Protein AF-A0A0A2M307-F1 (afdb_monomer_lite)

Organism: NCBI:txid1121899

Secondary structure (DSSP, 8-state):
------------------------------TTEEEETTEEEE-------------HHHHHHHHHHHHHTTTPEEGGG--S-HHHHTTPEEEEEEEEEEEETTTTEEEEEEEEEETT---TT---EEEEEEEETTEEEEE-TTSS-TTEEEEEEETTEEEEEEEEGGGTEEEEEEEEEE-

Sequence (179 aa):
MKTILIIIASFLLFSCKKNEKIKVFDKTKIDNQILTDSVIIFSNIPTIKTQYDFSENEAKDCLYKHFKKKGIKQNSQIKGDLSETENELFIDYDTIYKINSEKSMAVITYWIAPAYSSGHCILPYRAIISKNQKGLRISNEEFIPQNFYIDSLINDKLYVSDVECANSITKRKYRITLK

Structure (mmCIF, N/CA/C/O backbone):
data_AF-A0A0A2M307-F1
#
_entry.id   AF-A0A0A2M307-F1
#
loop_
_atom_site.group_PDB
_atom_site.id
_atom_site.type_symbol
_atom_site.label_atom_id
_atom_site.label_alt_id
_atom_site.label_comp_id
_atom_site.label_asym_id
_atom_site.label_entity_id
_atom_site.label_seq_id
_atom_site.pdbx_PDB_ins_code
_atom_site.Cartn_x
_atom_site.Cartn_y
_atom_site.Cartn_z
_atom_site.occupancy
_atom_site.B_iso_or_equiv
_atom_site.auth_seq_id
_atom_site.auth_comp_id
_atom_site.auth_asym_id
_atom_site.auth_atom_id
_atom_site.pdbx_PDB_model_num
ATOM 1 N N . MET A 1 1 ? 32.014 -67.222 -22.264 1.00 36.00 1 MET A N 1
ATOM 2 C CA . MET A 1 1 ? 31.874 -67.052 -23.728 1.00 36.00 1 MET A CA 1
ATOM 3 C C . MET A 1 1 ? 30.529 -66.404 -24.018 1.00 36.00 1 MET A C 1
ATOM 5 O O . MET A 1 1 ? 29.548 -67.022 -23.639 1.00 36.00 1 MET A O 1
ATOM 9 N N . LYS A 1 2 ? 30.529 -65.256 -24.728 1.00 36.22 2 LYS A N 1
ATOM 10 C CA . LYS A 1 2 ? 29.404 -64.658 -25.499 1.00 36.22 2 LYS A CA 1
ATOM 11 C C . LYS A 1 2 ? 28.218 -64.126 -24.643 1.00 36.22 2 LYS A C 1
ATOM 13 O O . LYS A 1 2 ? 27.737 -64.844 -23.788 1.00 36.22 2 LYS A O 1
ATOM 18 N N . THR A 1 3 ? 27.692 -62.900 -24.754 1.00 40.44 3 THR A N 1
ATOM 19 C CA . THR A 1 3 ? 27.787 -61.824 -25.760 1.00 40.44 3 THR A CA 1
ATOM 20 C C . THR A 1 3 ? 27.272 -60.513 -25.129 1.00 40.44 3 THR A C 1
ATOM 22 O O . THR A 1 3 ? 26.307 -60.537 -24.372 1.00 40.44 3 THR A O 1
ATOM 25 N N . ILE A 1 4 ? 27.887 -59.381 -25.477 1.00 49.38 4 ILE A N 1
ATOM 26 C CA . ILE A 1 4 ? 27.354 -58.011 -25.339 1.00 49.38 4 ILE A CA 1
ATOM 27 C C . ILE A 1 4 ? 26.529 -57.697 -26.599 1.00 49.38 4 ILE A C 1
ATOM 29 O O . ILE A 1 4 ? 26.998 -58.058 -27.671 1.00 49.38 4 ILE A O 1
ATOM 33 N N . LEU A 1 5 ? 25.378 -57.014 -26.494 1.00 42.56 5 LEU A N 1
ATOM 34 C CA . LEU A 1 5 ? 24.819 -56.023 -27.454 1.00 42.56 5 LEU A CA 1
ATOM 35 C C . LEU A 1 5 ? 23.418 -55.580 -26.925 1.00 42.56 5 LEU A C 1
ATOM 37 O O . LEU A 1 5 ? 22.625 -56.459 -26.618 1.00 42.56 5 LEU A O 1
ATOM 41 N N . ILE A 1 6 ? 23.054 -54.321 -26.609 1.00 49.94 6 ILE A N 1
ATOM 42 C CA . ILE A 1 6 ? 23.086 -53.003 -27.299 1.00 49.94 6 ILE A CA 1
ATOM 43 C C . ILE A 1 6 ? 21.677 -52.593 -27.815 1.00 49.94 6 ILE A C 1
ATOM 45 O O . ILE A 1 6 ? 21.068 -53.339 -28.569 1.00 49.94 6 ILE A O 1
ATOM 49 N N . ILE A 1 7 ? 21.264 -51.357 -27.454 1.00 43.16 7 ILE A N 1
ATOM 50 C CA . ILE A 1 7 ? 20.348 -50.405 -28.156 1.00 43.16 7 ILE A CA 1
ATOM 51 C C . ILE A 1 7 ? 18.830 -50.688 -28.068 1.00 43.16 7 ILE A C 1
ATOM 53 O O . ILE A 1 7 ? 18.354 -51.728 -28.492 1.00 43.16 7 ILE A O 1
ATOM 57 N N . ILE A 1 8 ? 18.056 -49.875 -27.325 1.00 45.19 8 ILE A N 1
ATOM 58 C CA . ILE A 1 8 ? 17.437 -48.558 -27.659 1.00 45.19 8 ILE A CA 1
ATOM 59 C C . ILE A 1 8 ? 16.207 -48.684 -28.581 1.00 45.19 8 ILE A C 1
ATOM 61 O O . ILE A 1 8 ? 16.231 -49.389 -29.579 1.00 45.19 8 ILE A O 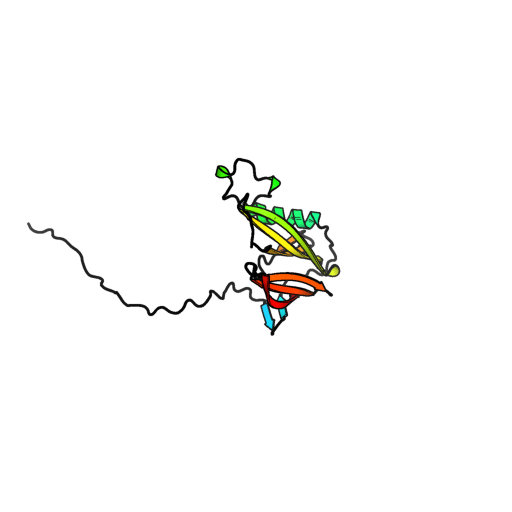1
ATOM 65 N N . ALA A 1 9 ? 15.197 -47.864 -28.252 1.00 39.41 9 ALA A N 1
ATOM 66 C CA . ALA A 1 9 ? 13.951 -47.558 -28.964 1.00 39.41 9 ALA A CA 1
ATOM 67 C C . ALA A 1 9 ? 12.838 -48.600 -28.757 1.00 39.41 9 ALA A C 1
ATOM 69 O O . ALA A 1 9 ? 12.912 -49.727 -29.212 1.00 39.41 9 ALA A O 1
ATOM 70 N N . SER A 1 10 ? 11.703 -48.277 -28.142 1.00 43.50 10 SER A N 1
ATOM 71 C CA . SER A 1 10 ? 10.833 -47.190 -28.589 1.00 43.50 10 SER A CA 1
ATOM 72 C C . SER A 1 10 ? 9.666 -47.020 -27.603 1.00 43.50 10 SER A C 1
ATOM 74 O O . SER A 1 10 ? 8.648 -47.696 -27.698 1.00 43.50 10 SER A O 1
ATOM 76 N N . PHE A 1 11 ? 9.781 -46.082 -26.659 1.00 41.53 11 PHE A N 1
ATOM 77 C CA . PHE A 1 11 ? 8.613 -45.558 -25.939 1.00 41.53 11 PHE A CA 1
ATOM 78 C C . PHE A 1 11 ? 8.021 -44.402 -26.754 1.00 41.53 11 PHE A C 1
ATOM 80 O O . PHE A 1 11 ? 8.153 -43.228 -26.418 1.00 41.53 11 PHE A O 1
ATOM 87 N N . LEU A 1 12 ? 7.373 -44.748 -27.869 1.00 41.91 12 LEU A N 1
ATOM 88 C CA . LEU A 1 12 ? 6.414 -43.867 -28.530 1.00 41.91 12 LEU A CA 1
ATOM 89 C C . LEU A 1 12 ? 5.118 -43.880 -27.712 1.00 41.91 12 LEU A C 1
ATOM 91 O O . LEU A 1 12 ? 4.139 -44.523 -28.070 1.00 41.91 12 LEU A O 1
ATOM 95 N N . LEU A 1 13 ? 5.113 -43.146 -26.600 1.00 39.03 13 LEU A N 1
ATOM 96 C CA . LEU A 1 13 ? 3.879 -42.662 -25.984 1.00 39.03 13 LEU A CA 1
ATOM 97 C C . LEU A 1 13 ? 3.686 -41.192 -26.364 1.00 39.03 13 LEU A C 1
ATOM 99 O O . LEU A 1 13 ? 3.611 -40.312 -25.513 1.00 39.03 13 LEU A O 1
ATOM 103 N N . PHE A 1 14 ? 3.546 -40.932 -27.667 1.00 40.84 14 PHE A N 1
ATOM 104 C CA . PHE A 1 14 ? 2.785 -39.773 -28.133 1.00 40.84 14 PHE A CA 1
ATOM 105 C C . PHE A 1 14 ? 1.296 -40.072 -27.933 1.00 40.84 14 PHE A C 1
ATOM 107 O O . PHE A 1 14 ? 0.541 -40.300 -28.873 1.00 40.84 14 PHE A O 1
ATOM 114 N N . SER A 1 15 ? 0.866 -40.083 -26.672 1.00 37.56 15 SER A N 1
ATOM 115 C CA . SER A 1 15 ? -0.531 -39.813 -26.361 1.00 37.56 15 SER A CA 1
ATOM 116 C C . SER A 1 15 ? -0.673 -38.299 -26.346 1.00 37.56 15 SER A C 1
ATOM 118 O O . SER A 1 15 ? -0.322 -37.632 -25.371 1.00 37.56 15 SER A O 1
ATOM 120 N N . CYS A 1 16 ? -1.115 -37.754 -27.482 1.00 37.66 16 CYS A N 1
ATOM 121 C CA . CYS A 1 16 ? -1.600 -36.387 -27.597 1.00 37.66 16 CYS A CA 1
ATOM 122 C C . CYS A 1 16 ? -2.660 -36.145 -26.517 1.00 37.66 16 CYS A C 1
ATOM 124 O O . CYS A 1 16 ? -3.847 -36.410 -26.713 1.00 37.66 16 CYS A O 1
ATOM 126 N N . LYS A 1 17 ? -2.247 -35.591 -25.374 1.00 38.41 17 LYS A N 1
ATOM 127 C CA . LYS A 1 17 ? -3.179 -34.900 -24.496 1.00 38.41 17 LYS A CA 1
ATOM 128 C C . LYS A 1 17 ? -3.656 -33.670 -25.250 1.00 38.41 17 LYS A C 1
ATOM 130 O O . LYS A 1 17 ? -2.911 -32.723 -25.477 1.00 38.41 17 LYS A O 1
ATOM 135 N N . LYS A 1 18 ? -4.913 -33.753 -25.677 1.00 36.97 18 LYS A N 1
ATOM 136 C CA . LYS A 1 18 ? -5.762 -32.644 -26.097 1.00 36.97 18 LYS A CA 1
ATOM 137 C C . LYS A 1 18 ? -5.427 -31.416 -25.248 1.00 36.97 18 LYS A C 1
ATOM 139 O O . LYS A 1 18 ? -5.567 -31.474 -24.029 1.00 36.97 18 LYS A O 1
ATOM 144 N N . ASN A 1 19 ? -4.976 -30.347 -25.904 1.00 37.69 19 ASN A N 1
ATOM 145 C CA . ASN A 1 19 ? -4.794 -29.032 -25.304 1.00 37.69 19 ASN A CA 1
ATOM 146 C C . ASN A 1 19 ? -6.119 -28.607 -24.660 1.00 37.69 19 ASN A C 1
ATOM 148 O O . ASN A 1 19 ? -7.028 -28.114 -25.334 1.00 37.69 19 ASN A O 1
ATOM 152 N N . GLU A 1 20 ? -6.242 -28.825 -23.352 1.00 35.44 20 GLU A N 1
ATOM 153 C CA . GLU A 1 20 ? -7.165 -28.054 -22.544 1.00 35.44 20 GLU A CA 1
ATOM 154 C C . GLU A 1 20 ? -6.709 -26.607 -22.654 1.00 35.44 20 GLU A C 1
ATOM 156 O O . GLU A 1 20 ? -5.570 -26.262 -22.335 1.00 35.44 20 GLU A O 1
ATOM 161 N N . LYS A 1 21 ? -7.609 -25.767 -23.169 1.00 29.06 21 LYS A N 1
ATOM 162 C CA . LYS A 1 21 ? -7.485 -24.319 -23.075 1.00 29.06 21 LYS A CA 1
ATOM 163 C C . LYS A 1 21 ? -7.072 -24.004 -21.646 1.00 29.06 21 LYS A C 1
ATOM 165 O O . LYS A 1 21 ? -7.770 -24.411 -20.717 1.00 29.06 21 LYS A O 1
ATOM 170 N N . ILE A 1 22 ? -5.944 -23.314 -21.510 1.00 28.12 22 ILE A N 1
ATOM 171 C CA . ILE A 1 22 ? -5.439 -22.786 -20.250 1.00 28.12 22 ILE A CA 1
ATOM 172 C C . ILE A 1 22 ? -6.618 -22.090 -19.571 1.00 28.12 22 ILE A C 1
ATOM 174 O O . ILE A 1 22 ? -7.047 -21.012 -19.985 1.00 28.12 22 ILE A O 1
ATOM 178 N N . LYS A 1 23 ? -7.191 -22.749 -18.561 1.00 25.94 23 LYS A N 1
ATOM 179 C CA . LYS A 1 23 ? -7.991 -22.060 -17.565 1.00 25.94 23 LYS A CA 1
ATOM 180 C C . LYS A 1 23 ? -7.011 -21.106 -16.919 1.00 25.94 23 LYS A C 1
ATOM 182 O O . LYS A 1 23 ? -6.021 -21.542 -16.333 1.00 25.94 23 LYS A O 1
ATOM 187 N N . VAL A 1 24 ? -7.273 -19.819 -17.114 1.00 28.75 24 VAL A N 1
ATOM 188 C CA . VAL A 1 24 ? -6.689 -18.736 -16.332 1.00 28.75 24 VAL A CA 1
ATOM 189 C C . VAL A 1 24 ? -6.587 -19.232 -14.893 1.00 28.75 24 VAL A C 1
ATOM 191 O O . VAL A 1 24 ? -7.573 -19.738 -14.354 1.00 28.75 24 VAL A O 1
ATOM 194 N N . PHE A 1 25 ? -5.370 -19.202 -14.349 1.00 27.19 25 PHE A N 1
ATOM 195 C CA . PHE A 1 25 ? -5.058 -19.643 -12.997 1.00 27.19 25 PHE A CA 1
ATOM 196 C C . PHE A 1 25 ? -5.860 -18.806 -12.005 1.00 27.19 25 PHE A C 1
ATOM 198 O O . PHE A 1 25 ? -5.437 -17.754 -11.542 1.00 27.19 25 PHE A O 1
ATOM 205 N N . ASP A 1 26 ? -7.045 -19.302 -11.705 1.00 38.31 26 ASP A N 1
ATOM 206 C CA . ASP A 1 26 ? -7.898 -18.849 -10.634 1.00 38.31 26 ASP A CA 1
ATOM 207 C C . ASP A 1 26 ? -7.629 -19.800 -9.467 1.00 38.31 26 ASP A C 1
ATOM 209 O O . ASP A 1 26 ? -8.126 -20.931 -9.474 1.00 38.31 26 ASP A O 1
ATOM 213 N N . LYS A 1 27 ? -6.706 -19.406 -8.571 1.00 30.27 27 LYS A N 1
ATOM 214 C CA . LYS A 1 27 ? -6.530 -19.895 -7.183 1.00 30.27 27 LYS A CA 1
ATOM 215 C C . LYS A 1 27 ? -5.189 -19.448 -6.583 1.00 30.27 27 LYS A C 1
ATOM 217 O O . LYS A 1 27 ? -4.295 -20.255 -6.344 1.00 30.27 27 LYS A O 1
ATOM 222 N N . THR A 1 28 ? -5.120 -18.190 -6.163 1.00 30.47 28 THR A N 1
ATOM 223 C CA . THR A 1 28 ? -4.615 -17.919 -4.810 1.00 30.47 28 THR A CA 1
ATOM 224 C C . THR A 1 28 ? -5.844 -17.934 -3.918 1.00 30.47 28 THR A C 1
ATOM 226 O O . THR A 1 28 ? -6.676 -17.033 -3.947 1.00 30.47 28 THR A O 1
ATOM 229 N N . LYS A 1 29 ? -6.026 -19.036 -3.197 1.00 29.72 29 LYS A N 1
ATOM 230 C CA . LYS A 1 29 ? -7.148 -19.252 -2.290 1.00 29.72 29 LYS A CA 1
ATOM 231 C C . LYS A 1 29 ? -7.014 -18.287 -1.102 1.00 29.72 29 LYS A C 1
ATOM 233 O O . LYS A 1 29 ? -6.404 -18.621 -0.094 1.00 29.72 29 LYS A O 1
ATOM 238 N N . ILE A 1 30 ? -7.531 -17.067 -1.238 1.00 43.28 30 ILE A N 1
ATOM 239 C CA . ILE A 1 30 ? -7.771 -16.164 -0.110 1.00 43.28 30 ILE A CA 1
ATOM 240 C C . ILE A 1 30 ? -9.194 -16.477 0.353 1.00 43.28 30 ILE A C 1
ATOM 242 O O . ILE A 1 30 ? -10.153 -15.978 -0.226 1.00 43.28 30 ILE A O 1
ATOM 246 N N . ASP A 1 31 ? -9.329 -17.341 1.363 1.00 45.50 31 ASP A N 1
ATOM 247 C CA . ASP A 1 31 ? -10.589 -17.925 1.873 1.00 45.50 31 ASP A CA 1
ATOM 248 C C . ASP A 1 31 ? -11.622 -16.898 2.439 1.00 45.50 31 ASP A C 1
ATOM 250 O O . ASP A 1 31 ? -12.535 -17.278 3.163 1.00 45.50 31 ASP A O 1
ATOM 254 N N . ASN A 1 32 ? -11.539 -15.598 2.104 1.00 50.56 32 ASN A N 1
ATOM 255 C CA . ASN A 1 32 ? -12.302 -14.515 2.750 1.00 50.56 32 ASN A CA 1
ATOM 256 C C . ASN A 1 32 ? -12.917 -13.454 1.806 1.00 50.56 32 ASN A C 1
ATOM 258 O O . ASN A 1 32 ? -13.253 -12.360 2.274 1.00 50.56 32 ASN A O 1
ATOM 262 N N . GLN A 1 33 ? -13.032 -13.721 0.501 1.00 49.94 33 GLN A N 1
ATOM 263 C CA . GLN A 1 33 ? -13.578 -12.761 -0.470 1.00 49.94 33 GLN A CA 1
ATOM 264 C C . GLN A 1 33 ? -14.991 -13.146 -0.923 1.00 49.94 33 GLN A C 1
ATOM 266 O O . GLN A 1 33 ? -15.213 -14.260 -1.389 1.00 49.94 33 GLN A O 1
ATOM 271 N N . ILE A 1 34 ? -15.938 -12.207 -0.831 1.00 51.19 34 ILE A N 1
ATOM 272 C CA . ILE A 1 34 ? -17.251 -12.307 -1.489 1.00 51.19 34 ILE A CA 1
ATOM 273 C C . ILE A 1 34 ? -17.312 -11.224 -2.566 1.00 51.19 34 ILE A C 1
ATOM 275 O O . ILE A 1 34 ? -17.140 -10.041 -2.258 1.00 51.19 34 ILE A O 1
ATOM 279 N N . LEU A 1 35 ? -17.558 -11.637 -3.811 1.00 51.50 35 LEU A N 1
ATOM 280 C CA . LEU A 1 35 ? -17.729 -10.755 -4.964 1.00 51.50 35 LEU A CA 1
ATOM 281 C C . LEU A 1 35 ? -19.212 -10.716 -5.358 1.00 51.50 35 LEU A C 1
ATOM 283 O O . LEU A 1 35 ? -19.783 -11.745 -5.708 1.00 51.50 35 LEU A O 1
ATOM 287 N N . THR A 1 36 ? -19.836 -9.539 -5.301 1.00 51.50 36 THR A N 1
ATOM 288 C CA . THR A 1 36 ? -21.218 -9.321 -5.773 1.00 51.50 36 THR A CA 1
ATOM 289 C C . THR A 1 36 ? -21.249 -8.113 -6.696 1.00 51.5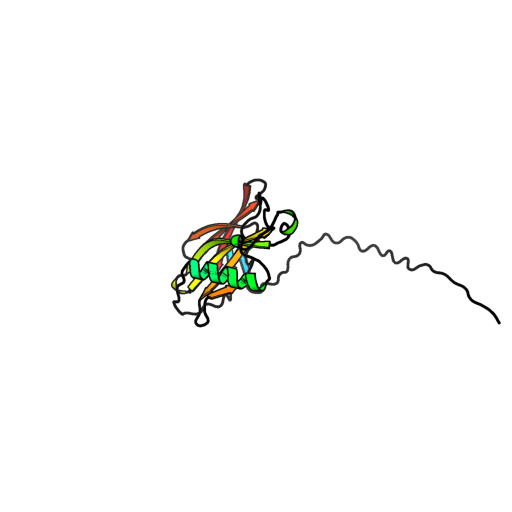0 36 THR A C 1
ATOM 291 O O . THR A 1 36 ? -21.053 -7.011 -6.193 1.00 51.50 36 THR A O 1
ATOM 294 N N . ASP A 1 37 ? -21.468 -8.323 -7.998 1.00 50.41 37 ASP A N 1
ATOM 295 C CA . ASP A 1 37 ? -21.590 -7.384 -9.138 1.00 50.41 37 ASP A CA 1
ATOM 296 C C . ASP A 1 37 ? -20.598 -6.199 -9.227 1.00 50.41 37 ASP A C 1
ATOM 298 O O . ASP A 1 37 ? -19.936 -6.022 -10.244 1.00 50.41 37 ASP A O 1
ATOM 302 N N . SER A 1 38 ? -20.451 -5.396 -8.175 1.00 66.00 38 SER A N 1
ATOM 303 C CA . SER A 1 38 ? -19.516 -4.267 -8.050 1.00 66.00 38 SER A CA 1
ATOM 304 C C . SER A 1 38 ? -18.916 -4.117 -6.643 1.00 66.00 38 SER A C 1
ATOM 306 O O . SER A 1 38 ? -18.322 -3.090 -6.331 1.00 66.00 38 SER A O 1
ATOM 308 N N . VAL A 1 39 ? -19.063 -5.105 -5.756 1.00 72.50 39 VAL A N 1
ATOM 309 C CA . VAL A 1 39 ? -18.581 -5.042 -4.369 1.00 72.50 39 VAL A CA 1
ATOM 310 C C . VAL A 1 39 ? -17.630 -6.195 -4.083 1.00 72.50 39 VAL A C 1
ATOM 312 O O . VAL A 1 39 ? -17.978 -7.350 -4.317 1.00 72.50 39 VAL A O 1
ATOM 315 N N . ILE A 1 40 ? -16.459 -5.871 -3.533 1.00 71.31 40 ILE A N 1
ATOM 316 C CA . ILE A 1 40 ? -15.498 -6.843 -3.005 1.00 71.31 40 ILE A CA 1
ATOM 317 C C . ILE A 1 40 ? -15.460 -6.683 -1.487 1.00 71.31 40 ILE A C 1
ATOM 319 O O . ILE A 1 40 ? -15.113 -5.619 -0.965 1.00 71.31 40 ILE A O 1
ATOM 323 N N . ILE A 1 41 ? -15.849 -7.730 -0.767 1.00 69.81 41 ILE A N 1
ATOM 324 C CA . ILE A 1 41 ? -15.820 -7.740 0.696 1.00 69.81 41 ILE A CA 1
ATOM 325 C C . ILE A 1 41 ? -14.642 -8.591 1.144 1.00 69.81 41 ILE A C 1
ATOM 327 O O . ILE A 1 41 ? -14.633 -9.796 0.901 1.00 69.81 41 ILE A O 1
ATOM 331 N N . PHE A 1 42 ? -13.690 -7.972 1.839 1.00 71.19 42 PHE A N 1
ATOM 332 C CA . PHE A 1 42 ? -12.617 -8.685 2.527 1.00 71.19 42 PHE A CA 1
ATOM 333 C C . PHE A 1 42 ? -13.025 -8.873 3.975 1.00 71.19 42 PHE A C 1
ATOM 335 O O . PHE A 1 42 ? -13.148 -7.895 4.707 1.00 71.19 42 PHE A O 1
ATOM 342 N N . SER A 1 43 ? -13.266 -10.123 4.356 1.00 65.12 43 SER A N 1
ATOM 343 C CA . SER A 1 43 ? -13.620 -10.489 5.729 1.00 65.12 43 SER A CA 1
ATOM 344 C C . SER A 1 43 ? -12.403 -11.043 6.477 1.00 65.12 43 SER A C 1
ATOM 346 O O . SER A 1 43 ? -11.378 -11.361 5.871 1.00 65.12 43 SER A O 1
ATOM 348 N N . ASN A 1 44 ? -12.522 -11.203 7.796 1.00 64.69 44 ASN A N 1
ATOM 349 C CA . ASN A 1 44 ? -11.494 -11.794 8.663 1.00 64.69 44 ASN A CA 1
ATOM 350 C C . ASN A 1 44 ? -10.171 -11.017 8.678 1.00 64.69 44 ASN A C 1
ATOM 352 O O . ASN A 1 44 ? -9.109 -11.588 8.944 1.00 64.69 44 ASN A O 1
ATOM 356 N N . ILE A 1 45 ? -10.220 -9.708 8.425 1.00 66.25 45 ILE A N 1
ATOM 357 C CA . ILE A 1 45 ? -9.069 -8.861 8.706 1.00 66.25 45 ILE A CA 1
ATOM 358 C C . ILE A 1 45 ? -9.046 -8.708 10.224 1.00 66.25 45 ILE A C 1
ATOM 360 O O . ILE A 1 45 ? -10.039 -8.252 10.788 1.00 66.25 45 ILE A O 1
ATOM 364 N N . PRO A 1 46 ? -7.977 -9.114 10.932 1.00 60.62 46 PRO A N 1
ATOM 365 C CA . PRO A 1 46 ? -8.023 -9.119 12.384 1.00 60.62 46 PRO A CA 1
ATOM 366 C C . PRO A 1 46 ? -8.102 -7.676 12.894 1.00 60.62 46 PRO A C 1
ATOM 368 O O . PRO A 1 46 ? -7.093 -6.972 12.960 1.00 60.62 46 PRO A O 1
ATOM 371 N N . THR A 1 47 ? -9.313 -7.243 13.233 1.00 55.38 47 THR A N 1
ATOM 372 C CA . THR A 1 47 ? -9.599 -5.951 13.846 1.00 55.38 47 THR A CA 1
ATOM 373 C C . THR A 1 47 ? -9.401 -6.078 15.341 1.00 55.38 47 THR A C 1
ATOM 375 O O . THR A 1 47 ? -10.075 -6.869 16.003 1.00 55.38 47 THR A O 1
ATOM 378 N N . ILE A 1 48 ? -8.491 -5.286 15.889 1.00 58.78 48 ILE A N 1
ATOM 379 C CA . ILE A 1 48 ? -8.345 -5.159 17.334 1.00 58.78 48 ILE A CA 1
ATOM 380 C C . ILE A 1 48 ? -9.026 -3.843 17.699 1.00 58.78 48 ILE A C 1
ATOM 382 O O . ILE A 1 48 ? -8.713 -2.811 17.118 1.00 58.78 48 ILE A O 1
ATOM 386 N N . LYS A 1 49 ? -9.987 -3.889 18.633 1.00 57.09 49 LYS A N 1
ATOM 387 C CA . LYS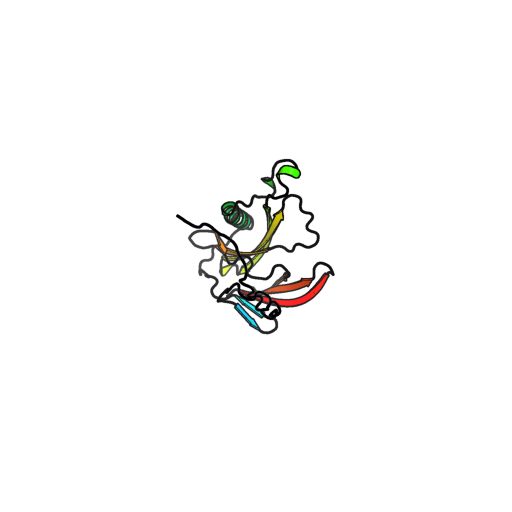 A 1 49 ? -10.823 -2.749 19.076 1.00 57.09 49 LYS A CA 1
ATOM 388 C C . LYS A 1 49 ? -10.044 -1.611 19.763 1.00 57.09 49 LYS A C 1
ATOM 390 O O . LYS A 1 49 ? -10.636 -0.757 20.410 1.00 57.09 49 LYS A O 1
ATOM 395 N N . THR A 1 50 ? -8.722 -1.624 19.698 1.00 57.47 50 THR A N 1
ATOM 396 C CA . THR A 1 50 ? -7.879 -0.614 20.326 1.00 57.47 50 THR A CA 1
ATOM 397 C C . THR A 1 50 ? -7.642 0.532 19.349 1.00 57.47 50 THR A C 1
ATOM 399 O O . THR A 1 50 ? -7.118 0.298 18.260 1.00 57.47 50 THR A O 1
ATOM 402 N N . GLN A 1 51 ? -7.980 1.756 19.759 1.00 63.38 51 GLN A N 1
ATOM 403 C CA . GLN A 1 51 ? -7.602 2.995 19.075 1.00 63.38 51 GLN A CA 1
ATOM 404 C C . GLN A 1 51 ? -6.092 3.233 19.233 1.00 63.38 51 GLN A C 1
ATOM 406 O O . GLN A 1 51 ? -5.640 3.870 20.180 1.00 63.38 51 GLN A O 1
ATOM 411 N N . TYR A 1 52 ? -5.298 2.706 18.309 1.00 70.50 52 TYR A N 1
ATOM 412 C CA . TYR A 1 52 ? -3.904 3.083 18.130 1.00 70.50 52 TYR A CA 1
ATOM 413 C C . TYR A 1 52 ? -3.764 3.721 16.751 1.00 70.50 52 TYR A C 1
ATOM 415 O O . TYR A 1 52 ? -3.500 3.035 15.764 1.00 70.50 52 TYR A O 1
ATOM 423 N N . ASP A 1 53 ? -3.912 5.042 16.673 1.00 82.31 53 ASP A N 1
ATOM 424 C CA . ASP A 1 53 ? -3.579 5.738 15.432 1.00 82.31 53 ASP A CA 1
ATOM 425 C C . ASP A 1 53 ? -2.072 5.611 15.135 1.00 82.31 53 ASP A C 1
ATOM 427 O O . ASP A 1 53 ? -1.238 5.306 16.004 1.00 82.31 53 ASP A O 1
ATOM 431 N N . PHE A 1 54 ? -1.726 5.806 13.871 1.00 87.69 54 PHE A N 1
ATOM 432 C CA . PHE A 1 54 ? -0.354 5.871 13.410 1.00 87.69 54 PHE A CA 1
ATOM 433 C C . PHE A 1 54 ? -0.177 6.952 12.351 1.00 87.69 54 PHE A C 1
ATOM 435 O O . PHE A 1 54 ? -1.066 7.268 11.552 1.00 87.69 54 PHE A O 1
ATOM 442 N N . SER A 1 55 ? 1.013 7.529 12.373 1.00 90.75 55 SER A N 1
ATOM 443 C CA . SER A 1 55 ? 1.498 8.475 11.385 1.00 90.75 55 SER A CA 1
ATOM 444 C C . SER A 1 55 ? 1.861 7.774 10.077 1.00 90.75 55 SER A C 1
ATOM 446 O O . SER A 1 55 ? 2.137 6.574 10.025 1.00 90.75 55 SER A O 1
ATOM 448 N N . GLU A 1 56 ? 1.918 8.551 9.000 1.00 91.31 56 GLU A N 1
ATOM 449 C CA . GLU A 1 56 ? 2.403 8.070 7.707 1.00 91.31 56 GLU A CA 1
ATOM 450 C C . GLU A 1 56 ? 3.866 7.602 7.778 1.00 91.31 56 GLU A C 1
ATOM 452 O O . GLU A 1 56 ? 4.225 6.607 7.155 1.00 91.31 56 GLU A O 1
ATOM 457 N N . ASN A 1 57 ? 4.699 8.251 8.597 1.00 94.06 57 ASN A N 1
ATOM 458 C CA . ASN A 1 57 ? 6.091 7.842 8.798 1.00 94.06 57 ASN A CA 1
ATOM 459 C C . ASN A 1 57 ? 6.190 6.467 9.471 1.00 94.06 57 ASN A C 1
ATOM 461 O O . ASN A 1 57 ? 6.949 5.619 9.011 1.00 94.06 57 ASN A O 1
ATOM 465 N N . GLU A 1 58 ? 5.374 6.197 10.498 1.00 94.19 58 GLU A N 1
ATOM 466 C CA . GLU A 1 58 ? 5.288 4.855 11.091 1.00 94.19 58 GLU A CA 1
ATOM 467 C C . GLU A 1 58 ? 4.855 3.805 10.055 1.00 94.19 58 GLU A C 1
ATOM 469 O O . GLU A 1 58 ? 5.369 2.683 10.055 1.00 94.19 58 GLU A O 1
ATOM 474 N N . ALA A 1 59 ? 3.928 4.163 9.158 1.00 93.94 59 ALA A N 1
ATOM 475 C CA . ALA A 1 59 ? 3.464 3.277 8.095 1.00 93.94 59 ALA A CA 1
ATOM 476 C C . ALA A 1 59 ? 4.561 2.974 7.063 1.00 93.94 59 ALA A C 1
ATOM 478 O O . ALA A 1 59 ? 4.789 1.804 6.744 1.00 93.94 59 ALA A O 1
ATOM 479 N N . LYS A 1 60 ? 5.271 4.008 6.595 1.00 95.25 60 LYS A N 1
ATOM 480 C CA . LYS A 1 60 ? 6.432 3.901 5.696 1.00 95.25 60 LYS A CA 1
ATOM 481 C C . LYS A 1 60 ? 7.519 3.017 6.301 1.00 95.25 60 LYS A C 1
ATOM 483 O O . LYS A 1 60 ? 7.975 2.066 5.670 1.00 95.25 60 LYS A O 1
ATOM 488 N N . ASP A 1 61 ? 7.871 3.259 7.559 1.00 95.44 61 ASP A N 1
ATOM 489 C CA . ASP A 1 61 ? 8.859 2.454 8.275 1.00 95.44 61 ASP A CA 1
ATOM 490 C C . ASP A 1 61 ? 8.434 0.990 8.398 1.00 95.44 61 ASP A C 1
ATOM 492 O O . ASP A 1 61 ? 9.259 0.085 8.242 1.00 95.44 61 ASP A O 1
ATOM 496 N N . CYS A 1 62 ? 7.154 0.735 8.683 1.00 95.75 62 CYS A N 1
ATOM 497 C CA . CYS A 1 62 ? 6.608 -0.617 8.744 1.00 95.75 62 CYS A CA 1
ATOM 498 C C . CYS A 1 62 ? 6.710 -1.322 7.384 1.00 95.75 62 CYS A C 1
ATOM 500 O O . CYS A 1 62 ? 7.199 -2.452 7.328 1.00 95.75 62 CYS A O 1
ATOM 502 N N . LEU A 1 63 ? 6.323 -0.643 6.298 1.00 95.88 63 LEU A N 1
ATOM 503 C CA . LEU A 1 63 ? 6.414 -1.146 4.927 1.00 95.88 63 LEU A CA 1
ATOM 504 C C . LEU A 1 63 ? 7.852 -1.546 4.579 1.00 95.88 63 LEU A C 1
ATOM 506 O O . LEU A 1 63 ? 8.111 -2.683 4.180 1.00 95.88 63 LEU A O 1
ATOM 510 N N . TYR A 1 64 ? 8.808 -0.648 4.808 1.00 95.38 64 TYR A N 1
ATOM 511 C CA . TYR A 1 64 ? 10.211 -0.918 4.512 1.00 95.38 64 TYR A CA 1
ATOM 512 C C . TYR A 1 64 ? 10.784 -2.042 5.369 1.00 95.38 64 TYR A C 1
ATOM 514 O O . TYR A 1 64 ? 11.470 -2.920 4.851 1.00 95.38 64 TYR A O 1
ATOM 522 N N . LYS A 1 65 ? 10.476 -2.082 6.670 1.00 95.38 65 LYS A N 1
ATOM 523 C CA . LYS A 1 65 ? 10.900 -3.186 7.547 1.00 95.38 65 LYS A CA 1
ATOM 524 C C . LYS A 1 65 ? 10.310 -4.526 7.107 1.00 95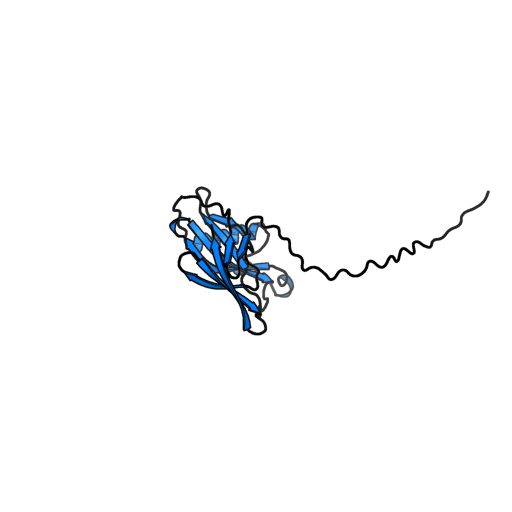.38 65 LYS A C 1
ATOM 526 O O . LYS A 1 65 ? 10.979 -5.549 7.251 1.00 95.38 65 LYS A O 1
ATOM 531 N N . HIS A 1 66 ? 9.079 -4.533 6.599 1.00 95.56 66 HIS A N 1
ATOM 532 C CA . HIS A 1 66 ? 8.411 -5.733 6.103 1.00 95.56 66 HIS A CA 1
ATOM 533 C C . HIS A 1 66 ? 9.115 -6.302 4.869 1.00 95.56 66 HIS A C 1
ATOM 535 O O . HIS A 1 66 ? 9.480 -7.477 4.861 1.00 95.56 66 HIS A O 1
ATOM 541 N N . PHE A 1 67 ? 9.387 -5.462 3.870 1.00 94.81 67 PHE A N 1
ATOM 542 C CA . PHE A 1 67 ? 9.999 -5.890 2.609 1.00 94.81 67 PHE A CA 1
ATOM 543 C C . PHE A 1 67 ? 11.523 -6.047 2.665 1.00 94.81 67 PHE A C 1
ATOM 545 O O . PHE A 1 67 ? 12.067 -6.905 1.971 1.00 94.81 67 PHE A O 1
ATOM 552 N N . LYS A 1 68 ? 12.211 -5.358 3.584 1.00 94.12 68 LYS A N 1
ATOM 553 C CA . LYS A 1 68 ? 13.639 -5.586 3.857 1.00 94.12 68 LYS A CA 1
ATOM 554 C C . LYS A 1 68 ? 13.927 -7.031 4.269 1.00 94.12 68 LYS A C 1
ATOM 556 O O . LYS A 1 68 ? 14.951 -7.587 3.884 1.00 94.12 68 LYS A O 1
ATOM 561 N N . LYS A 1 69 ? 13.013 -7.677 5.007 1.00 91.81 69 LYS A N 1
ATOM 562 C CA . LYS A 1 69 ? 13.125 -9.107 5.366 1.00 91.81 69 LYS A CA 1
ATOM 563 C C . LYS A 1 69 ? 13.069 -10.036 4.147 1.00 91.81 69 LYS A C 1
ATOM 565 O O . LYS A 1 69 ? 13.511 -11.173 4.249 1.00 91.81 69 LYS A O 1
ATOM 570 N N . LYS A 1 70 ? 12.537 -9.553 3.019 1.00 91.50 70 LYS A N 1
ATOM 571 C CA . LYS A 1 70 ? 12.484 -10.248 1.725 1.00 91.50 70 LYS A CA 1
ATOM 572 C C . LYS A 1 70 ? 13.648 -9.866 0.798 1.00 91.50 70 LYS A C 1
ATOM 574 O O . LYS A 1 70 ? 13.641 -10.250 -0.362 1.00 91.50 70 LYS A O 1
ATOM 579 N N . GLY A 1 71 ? 14.623 -9.095 1.288 1.00 91.69 71 GLY A N 1
ATOM 580 C CA . GLY A 1 71 ? 15.779 -8.644 0.507 1.00 91.69 71 GLY A CA 1
ATOM 581 C C . GLY A 1 71 ? 15.526 -7.424 -0.385 1.00 91.69 71 GLY A C 1
ATOM 582 O O . GLY A 1 71 ? 16.443 -7.003 -1.080 1.00 91.69 71 GLY A O 1
ATOM 583 N N . ILE A 1 72 ? 14.327 -6.830 -0.353 1.00 92.81 72 ILE A N 1
ATOM 584 C CA . ILE A 1 72 ? 14.002 -5.639 -1.150 1.00 92.81 72 ILE A CA 1
ATOM 585 C C . ILE A 1 72 ? 14.547 -4.393 -0.448 1.00 92.81 72 ILE A C 1
ATOM 587 O O . ILE A 1 72 ? 14.355 -4.213 0.761 1.00 92.81 72 ILE A O 1
ATOM 591 N N . LYS A 1 73 ? 15.236 -3.535 -1.203 1.00 91.25 73 LYS A N 1
ATOM 592 C CA . LYS A 1 73 ? 15.893 -2.329 -0.683 1.00 91.25 73 LYS A CA 1
ATOM 593 C C . LYS A 1 73 ? 15.004 -1.101 -0.854 1.00 91.25 73 LYS A C 1
ATOM 595 O O . LYS A 1 73 ? 14.105 -1.083 -1.682 1.00 91.25 73 LYS A O 1
ATOM 600 N N . GLN A 1 74 ? 15.249 -0.049 -0.083 1.00 90.12 74 GLN A N 1
ATOM 601 C CA . GLN A 1 74 ? 14.697 1.265 -0.425 1.00 90.12 74 GLN A CA 1
ATOM 602 C C . GLN A 1 74 ? 15.430 1.828 -1.643 1.00 90.12 74 GLN A C 1
ATOM 604 O O . GLN A 1 74 ? 16.615 1.546 -1.821 1.00 90.12 74 GLN A O 1
ATOM 609 N N . ASN A 1 75 ? 14.773 2.688 -2.422 1.00 83.44 75 ASN A N 1
ATOM 610 C CA . ASN A 1 75 ? 15.406 3.331 -3.578 1.00 83.44 75 ASN A CA 1
ATOM 611 C C . ASN A 1 75 ? 16.709 4.072 -3.193 1.00 83.44 75 ASN A C 1
ATOM 613 O O . ASN A 1 75 ? 17.740 3.921 -3.836 1.00 83.44 75 ASN A O 1
ATOM 617 N N . SER A 1 76 ? 16.717 4.765 -2.048 1.00 85.12 76 SER A N 1
ATOM 618 C CA . SER A 1 76 ? 17.897 5.463 -1.502 1.00 85.12 76 SER A CA 1
ATOM 619 C C . SER A 1 76 ? 19.074 4.553 -1.110 1.00 85.12 76 SER A C 1
ATOM 621 O O . SER A 1 76 ? 20.170 5.040 -0.826 1.00 85.12 76 SER A O 1
ATOM 623 N N . GLN A 1 77 ? 18.854 3.239 -1.036 1.00 87.06 77 GLN A N 1
ATOM 624 C CA . GLN A 1 77 ? 19.861 2.241 -0.671 1.00 87.06 77 GLN A CA 1
ATOM 625 C C . GLN A 1 77 ? 20.471 1.548 -1.889 1.00 87.06 77 GLN A C 1
ATOM 627 O O . GLN A 1 77 ? 21.455 0.823 -1.724 1.00 87.06 77 GLN A O 1
ATOM 632 N N . ILE A 1 78 ? 19.910 1.758 -3.080 1.00 84.94 78 ILE A N 1
ATOM 633 C CA . ILE A 1 78 ? 20.495 1.283 -4.328 1.00 84.94 78 ILE A CA 1
ATOM 634 C C . ILE A 1 78 ? 21.678 2.191 -4.662 1.00 84.94 78 ILE A C 1
ATOM 636 O O . ILE A 1 78 ? 21.553 3.413 -4.729 1.00 84.94 78 ILE A O 1
ATOM 640 N N . LYS A 1 79 ? 22.857 1.583 -4.783 1.00 81.12 79 LYS A N 1
ATOM 641 C CA . LYS A 1 79 ? 24.128 2.251 -5.066 1.00 81.12 79 LYS A CA 1
ATOM 642 C C . LYS A 1 79 ? 24.854 1.462 -6.142 1.00 81.12 79 LYS A C 1
ATOM 644 O O . LYS A 1 79 ? 24.869 0.239 -6.059 1.00 81.12 79 LYS A O 1
ATOM 649 N N . GLY A 1 80 ? 25.512 2.161 -7.056 1.00 73.81 80 GLY A N 1
ATOM 650 C CA . GLY A 1 80 ? 26.276 1.556 -8.144 1.00 73.81 80 GLY A CA 1
ATOM 651 C C . GLY A 1 80 ? 25.780 2.023 -9.504 1.00 73.81 80 GLY A C 1
ATOM 652 O O . GLY A 1 80 ? 24.826 2.798 -9.598 1.00 73.81 80 GLY A O 1
ATOM 653 N N . ASP A 1 81 ? 26.459 1.555 -10.543 1.00 73.12 81 ASP A N 1
ATOM 654 C CA . ASP A 1 81 ? 26.081 1.828 -11.922 1.00 73.12 81 ASP A CA 1
ATOM 655 C C . ASP A 1 81 ? 24.956 0.880 -12.372 1.00 73.12 81 ASP A C 1
ATOM 657 O O . ASP A 1 81 ? 24.754 -0.204 -11.811 1.00 73.12 81 ASP A O 1
ATOM 661 N N . LEU A 1 82 ? 24.220 1.294 -13.409 1.00 69.50 82 LEU A N 1
ATOM 662 C CA . LEU A 1 82 ? 23.067 0.577 -13.973 1.00 69.50 82 LEU A CA 1
ATOM 663 C C . LEU A 1 82 ? 23.337 -0.920 -14.186 1.00 69.50 82 LEU A C 1
ATOM 665 O O . LEU A 1 82 ? 22.528 -1.752 -13.790 1.00 69.50 82 LEU A O 1
ATOM 669 N N . SER A 1 83 ? 24.501 -1.272 -14.737 1.00 68.75 83 SER A N 1
ATOM 670 C CA . SER A 1 83 ? 24.861 -2.655 -15.073 1.00 68.75 83 SER A CA 1
ATOM 671 C C . SER A 1 83 ? 24.955 -3.602 -13.873 1.00 68.75 83 SER A C 1
ATOM 673 O O . SER A 1 83 ? 24.828 -4.811 -14.045 1.00 68.75 83 SER A O 1
ATOM 675 N N . GLU A 1 84 ? 25.198 -3.085 -12.667 1.00 69.44 84 GLU A N 1
ATOM 676 C CA . GLU A 1 84 ? 25.343 -3.901 -11.452 1.00 69.44 84 GLU A CA 1
ATOM 677 C C . GLU A 1 84 ? 24.028 -4.040 -10.678 1.00 69.44 84 GLU A C 1
ATOM 679 O O . GLU A 1 84 ? 23.857 -4.973 -9.894 1.00 69.44 84 GLU A O 1
ATOM 684 N N . THR A 1 85 ? 23.091 -3.117 -10.897 1.00 75.56 85 THR A N 1
ATOM 685 C CA . THR A 1 85 ? 21.918 -2.925 -10.034 1.00 75.56 85 THR A CA 1
ATOM 686 C C . THR A 1 85 ? 20.583 -3.054 -10.758 1.00 75.56 85 THR A C 1
ATOM 688 O O . THR A 1 85 ? 19.553 -3.073 -10.094 1.00 75.56 85 THR A O 1
ATOM 691 N N . GLU A 1 86 ? 20.571 -3.227 -12.084 1.00 73.50 86 GLU A N 1
ATOM 692 C CA . GLU A 1 86 ? 19.356 -3.337 -12.912 1.00 73.50 86 GLU A CA 1
ATOM 693 C C . GLU A 1 86 ? 18.365 -4.407 -12.420 1.00 73.50 86 GLU A C 1
ATOM 695 O O . GLU A 1 86 ? 17.154 -4.237 -12.528 1.00 73.50 86 GLU A O 1
ATOM 700 N N . ASN A 1 87 ? 18.861 -5.491 -11.813 1.00 79.81 87 ASN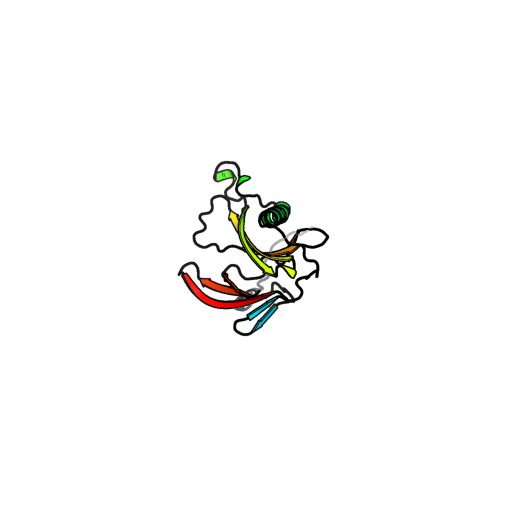 A N 1
ATOM 701 C CA . ASN A 1 87 ? 18.023 -6.568 -11.275 1.00 79.81 87 ASN A CA 1
ATOM 702 C C . ASN A 1 87 ? 17.641 -6.386 -9.796 1.00 79.81 87 ASN A C 1
ATOM 704 O O . ASN A 1 87 ? 16.887 -7.197 -9.251 1.00 79.81 87 ASN A O 1
ATOM 708 N N . GLU A 1 88 ? 18.168 -5.368 -9.112 1.00 87.12 88 GLU A N 1
ATOM 709 C CA . GLU A 1 88 ? 17.804 -5.107 -7.725 1.00 87.12 88 GLU A CA 1
ATOM 710 C C . GLU A 1 88 ? 16.399 -4.515 -7.655 1.00 87.12 88 GLU A C 1
ATOM 712 O O . GLU A 1 88 ? 16.097 -3.495 -8.270 1.00 87.12 88 GLU A O 1
ATOM 717 N N . LEU A 1 89 ? 15.529 -5.143 -6.866 1.00 90.62 89 LEU A N 1
ATOM 718 C CA . LEU A 1 89 ? 14.211 -4.592 -6.591 1.00 90.62 89 LEU A CA 1
ATOM 719 C C . LEU A 1 89 ? 14.320 -3.511 -5.519 1.00 90.62 89 LEU A C 1
ATOM 721 O O . LEU A 1 89 ? 14.858 -3.756 -4.429 1.00 90.62 89 LEU A O 1
ATOM 725 N N . PHE A 1 90 ? 13.728 -2.352 -5.795 1.00 90.56 90 PHE A N 1
ATOM 726 C CA . PHE A 1 90 ? 13.434 -1.373 -4.762 1.00 90.56 90 PHE A CA 1
ATOM 727 C C . PHE A 1 90 ? 11.969 -1.403 -4.360 1.00 90.56 90 PHE A C 1
ATOM 729 O O . PHE A 1 90 ? 11.101 -1.836 -5.118 1.00 90.56 90 PHE A O 1
ATOM 736 N N . ILE A 1 91 ? 11.716 -0.897 -3.158 1.00 92.81 91 ILE A N 1
ATOM 737 C CA . ILE A 1 91 ? 10.398 -0.502 -2.698 1.00 92.81 91 ILE A CA 1
ATOM 738 C C . ILE A 1 91 ? 10.341 1.006 -2.483 1.00 92.81 91 ILE A C 1
ATOM 740 O O . ILE A 1 91 ? 11.270 1.592 -1.917 1.00 92.81 91 ILE A O 1
ATOM 744 N N . ASP A 1 92 ? 9.233 1.612 -2.895 1.00 91.56 92 ASP A N 1
ATOM 745 C CA . ASP A 1 92 ? 8.923 3.004 -2.586 1.00 91.56 92 ASP A CA 1
ATOM 746 C C . ASP A 1 92 ? 7.467 3.163 -2.153 1.00 91.56 92 ASP A C 1
ATOM 748 O O . ASP A 1 92 ? 6.570 2.462 -2.626 1.00 91.56 92 ASP A O 1
ATOM 752 N N . TYR A 1 93 ? 7.242 4.065 -1.209 1.00 93.19 93 TYR A N 1
ATOM 753 C CA . TYR A 1 93 ? 5.907 4.387 -0.728 1.00 93.19 93 TYR A CA 1
ATOM 754 C C . TYR A 1 93 ? 5.167 5.263 -1.741 1.00 93.19 93 TYR A C 1
ATOM 756 O O . TYR A 1 93 ? 5.755 6.168 -2.321 1.00 93.19 93 TYR A O 1
ATOM 764 N N . ASP A 1 94 ? 3.862 5.039 -1.888 1.00 93.00 94 ASP A N 1
ATOM 765 C CA . ASP A 1 94 ? 3.002 5.864 -2.734 1.00 93.00 94 ASP A CA 1
ATOM 766 C C . ASP A 1 94 ? 1.980 6.654 -1.900 1.00 93.00 94 ASP A C 1
ATOM 768 O O . ASP A 1 94 ? 2.132 7.858 -1.702 1.00 93.00 94 ASP A O 1
ATOM 772 N N . THR A 1 95 ? 0.963 5.976 -1.360 1.00 93.88 95 THR A N 1
ATOM 773 C CA . THR A 1 95 ? -0.172 6.617 -0.682 1.00 93.88 95 THR A CA 1
ATOM 774 C C . THR A 1 95 ? -0.682 5.760 0.480 1.00 93.88 95 THR A C 1
ATOM 776 O O . THR A 1 95 ? -0.580 4.531 0.482 1.00 93.88 95 THR A O 1
ATOM 779 N N . ILE A 1 96 ? -1.285 6.401 1.484 1.00 93.38 96 ILE A N 1
ATOM 780 C CA . ILE A 1 96 ? -2.014 5.738 2.565 1.00 93.38 96 ILE A CA 1
ATOM 781 C C . ILE A 1 96 ? -3.482 6.173 2.590 1.00 93.38 96 ILE A C 1
ATOM 783 O O . ILE A 1 96 ? -3.811 7.348 2.716 1.00 93.38 96 ILE A O 1
ATOM 787 N N . TYR A 1 97 ? -4.381 5.195 2.544 1.00 91.88 97 TYR A N 1
ATOM 788 C CA . TYR A 1 97 ? -5.823 5.383 2.650 1.00 91.88 97 TYR A CA 1
ATOM 789 C C . TYR A 1 97 ? -6.288 4.890 4.022 1.00 91.88 97 TYR A C 1
ATOM 791 O O . TYR A 1 97 ? -6.438 3.684 4.236 1.00 91.88 97 TYR A O 1
ATOM 799 N N . LYS A 1 98 ? -6.488 5.808 4.976 1.00 88.25 98 LYS A N 1
ATOM 800 C CA . LYS A 1 98 ? -6.954 5.482 6.337 1.00 88.25 98 LYS A CA 1
ATOM 801 C C . LYS A 1 98 ? -8.422 5.063 6.313 1.00 88.25 98 LYS A C 1
ATOM 803 O O . LYS A 1 98 ? -9.305 5.908 6.323 1.00 88.25 98 LYS A O 1
ATOM 808 N N . ILE A 1 99 ? -8.670 3.756 6.283 1.00 81.88 99 ILE A N 1
ATOM 809 C CA . ILE A 1 99 ? -10.014 3.205 6.097 1.00 81.88 99 ILE A CA 1
ATOM 810 C C . ILE A 1 99 ? -10.861 3.339 7.341 1.00 81.88 99 ILE A C 1
ATOM 812 O O . ILE A 1 99 ? -12.053 3.455 7.180 1.00 81.88 99 ILE A O 1
ATOM 816 N N . ASN A 1 100 ? -10.302 3.307 8.548 1.00 72.12 100 ASN A N 1
ATOM 817 C CA . ASN A 1 100 ? -11.083 3.551 9.755 1.00 72.12 100 ASN A CA 1
ATOM 818 C C . ASN A 1 100 ? -10.130 3.938 10.896 1.00 72.12 100 ASN A C 1
ATOM 820 O O . ASN A 1 100 ? -9.296 3.127 11.316 1.00 72.12 100 ASN A O 1
ATOM 824 N N . SER A 1 101 ? -10.238 5.178 11.379 1.00 61.03 101 SER A N 1
ATOM 825 C CA . SER A 1 101 ? -9.402 5.705 12.468 1.00 61.03 101 SER A CA 1
ATOM 826 C C . SER A 1 101 ? -9.636 4.977 13.795 1.00 61.03 101 SER A C 1
ATOM 828 O O . SER A 1 101 ? -8.704 4.823 14.579 1.00 61.03 101 SER A O 1
ATOM 830 N N . GLU A 1 102 ? -10.841 4.455 14.034 1.00 62.97 102 GLU A N 1
ATOM 831 C CA . GLU A 1 102 ? -11.162 3.665 15.228 1.00 62.97 102 GLU A CA 1
ATOM 832 C C . GLU A 1 102 ? -10.556 2.256 15.178 1.00 62.97 102 GLU A C 1
ATOM 834 O O . GLU A 1 102 ? -10.180 1.700 16.209 1.00 62.97 102 GLU A O 1
ATOM 839 N N . LYS A 1 103 ? -10.426 1.673 13.979 1.00 64.94 103 LYS A N 1
ATOM 840 C CA . LYS A 1 103 ? -9.895 0.314 13.770 1.00 64.94 103 LYS A CA 1
ATOM 841 C C . LYS A 1 103 ? -8.389 0.268 13.528 1.00 64.94 103 LYS A C 1
ATOM 843 O O . LYS A 1 103 ? -7.866 -0.818 13.276 1.00 64.94 103 LYS A O 1
ATOM 848 N N . SER A 1 104 ? -7.694 1.406 13.597 1.00 84.81 104 SER A N 1
ATOM 849 C CA . SER A 1 104 ? -6.235 1.472 13.440 1.00 84.81 104 SER A CA 1
ATOM 850 C C . SER A 1 104 ? -5.756 0.761 12.166 1.00 84.81 104 SER A C 1
ATOM 852 O O . SER A 1 104 ? -4.782 0.001 12.192 1.00 84.81 104 SER A O 1
ATOM 854 N N . MET A 1 105 ? -6.490 0.950 11.062 1.00 87.12 105 MET A N 1
ATOM 855 C CA . MET A 1 105 ? -6.304 0.226 9.803 1.00 87.12 105 MET A CA 1
ATOM 856 C C . MET A 1 105 ? -6.285 1.179 8.611 1.00 87.12 105 MET A C 1
ATOM 858 O O . MET A 1 105 ? -7.096 2.102 8.507 1.00 87.12 105 MET A O 1
ATOM 862 N N . ALA A 1 106 ? -5.385 0.907 7.673 1.00 90.50 106 ALA A N 1
ATOM 863 C CA . ALA A 1 106 ? -5.310 1.601 6.401 1.00 90.50 106 ALA A CA 1
ATOM 864 C C . ALA A 1 106 ? -4.943 0.635 5.271 1.00 90.50 106 ALA A C 1
ATOM 866 O O . ALA A 1 106 ? -4.455 -0.473 5.504 1.00 90.50 106 ALA A O 1
ATOM 867 N N . VAL A 1 107 ? -5.152 1.083 4.039 1.00 92.56 107 VAL A N 1
ATOM 868 C CA . VAL A 1 107 ? -4.539 0.477 2.857 1.00 92.56 107 VAL A CA 1
ATOM 869 C C . VAL A 1 107 ? -3.356 1.332 2.455 1.00 92.56 107 VAL A C 1
ATOM 871 O O . VAL A 1 107 ? -3.487 2.543 2.306 1.00 92.56 107 VAL A O 1
ATOM 874 N N . ILE A 1 108 ? -2.204 0.692 2.313 1.00 94.25 108 ILE A N 1
ATOM 875 C CA . ILE A 1 108 ? -0.975 1.319 1.841 1.00 94.25 108 ILE A CA 1
ATOM 876 C C . ILE A 1 108 ? -0.742 0.897 0.394 1.00 94.25 108 ILE A C 1
ATOM 878 O O . ILE A 1 108 ? -0.817 -0.295 0.077 1.00 94.25 108 ILE A O 1
ATOM 882 N N . THR A 1 109 ? -0.489 1.870 -0.474 1.00 94.94 109 THR A N 1
ATOM 883 C CA . THR A 1 109 ? -0.006 1.651 -1.834 1.00 94.94 109 THR A CA 1
ATOM 884 C C . THR A 1 109 ? 1.503 1.843 -1.879 1.00 94.94 109 THR A C 1
ATOM 886 O O . THR A 1 109 ? 2.067 2.665 -1.151 1.00 94.94 109 THR A O 1
ATOM 889 N N . TYR A 1 110 ? 2.174 1.034 -2.691 1.00 93.69 110 TYR A N 1
ATOM 890 C CA . TYR A 1 110 ? 3.627 1.063 -2.818 1.00 93.69 110 TYR A CA 1
ATOM 891 C C . TYR A 1 110 ? 4.081 0.499 -4.160 1.00 93.69 110 TYR A C 1
ATOM 893 O O . TYR A 1 110 ? 3.388 -0.286 -4.805 1.00 93.69 110 TYR A O 1
ATOM 901 N N . TRP A 1 111 ? 5.280 0.881 -4.562 1.00 92.06 111 TRP A N 1
ATOM 902 C CA . TRP A 1 111 ? 5.933 0.424 -5.775 1.00 92.06 111 TRP A CA 1
ATOM 903 C C . TRP A 1 111 ? 6.951 -0.649 -5.424 1.00 92.06 111 TRP A C 1
ATOM 905 O O . TRP A 1 111 ? 7.730 -0.457 -4.498 1.00 92.06 111 TRP A O 1
ATOM 915 N N . ILE A 1 112 ? 6.947 -1.764 -6.154 1.00 90.50 112 ILE A N 1
ATOM 916 C CA . ILE A 1 112 ? 8.090 -2.678 -6.224 1.00 90.50 112 ILE A CA 1
ATOM 917 C C . ILE A 1 112 ? 8.485 -2.756 -7.686 1.00 90.50 112 ILE A C 1
ATOM 919 O O . ILE A 1 112 ? 7.683 -3.181 -8.520 1.00 90.50 112 ILE A O 1
ATOM 923 N N . ALA A 1 113 ? 9.698 -2.323 -7.994 1.00 88.00 113 ALA A N 1
ATOM 924 C CA . ALA A 1 113 ? 10.199 -2.300 -9.357 1.00 88.00 113 ALA A CA 1
ATOM 925 C C . ALA A 1 113 ? 11.706 -2.578 -9.383 1.00 88.00 113 ALA A C 1
ATOM 927 O O . ALA A 1 113 ? 12.387 -2.343 -8.380 1.00 88.00 113 ALA A O 1
ATOM 928 N N . PRO A 1 114 ? 12.234 -3.074 -10.514 1.00 87.06 114 PRO A N 1
ATOM 929 C CA . PRO A 1 114 ? 13.669 -3.094 -10.748 1.00 87.06 114 PRO A CA 1
ATOM 930 C C . PRO A 1 114 ? 14.239 -1.676 -10.707 1.00 87.06 114 PRO A C 1
ATOM 932 O O . PRO A 1 114 ? 13.579 -0.716 -11.122 1.00 87.06 114 PRO A O 1
ATOM 935 N N . ALA A 1 115 ? 15.464 -1.549 -10.210 1.00 83.00 115 ALA A N 1
ATOM 936 C CA . ALA A 1 115 ? 16.200 -0.297 -10.201 1.00 83.00 115 ALA A CA 1
ATOM 937 C C . ALA A 1 115 ? 16.213 0.328 -11.600 1.00 83.00 115 ALA A C 1
ATOM 939 O O . ALA A 1 115 ? 16.385 -0.366 -12.600 1.00 83.00 115 ALA A O 1
ATOM 940 N N . TYR A 1 116 ? 16.035 1.648 -11.669 1.00 77.06 116 TYR A N 1
ATOM 941 C CA . TYR A 1 116 ? 16.086 2.417 -12.920 1.00 77.06 116 TYR A CA 1
ATOM 942 C C . TYR A 1 116 ? 15.062 2.017 -14.000 1.00 77.06 116 TYR A C 1
ATOM 944 O O . TYR A 1 116 ? 15.120 2.528 -15.117 1.00 77.06 116 TYR A O 1
ATOM 952 N N . SER A 1 117 ? 14.090 1.158 -13.680 1.00 74.38 117 SER A N 1
ATOM 953 C CA . SER A 1 117 ? 13.006 0.812 -14.597 1.00 74.38 117 SER A CA 1
ATOM 954 C C . SER A 1 117 ? 12.137 2.039 -14.901 1.00 74.38 117 SER A C 1
ATOM 956 O O . SER A 1 117 ? 11.560 2.645 -13.996 1.00 74.38 117 SER A O 1
ATOM 958 N N . SER A 1 118 ? 11.954 2.364 -16.184 1.00 64.81 118 SER A N 1
ATOM 959 C CA . SER A 1 118 ? 10.952 3.335 -16.634 1.00 64.81 118 SER A CA 1
ATOM 960 C C . SER A 1 118 ? 9.572 2.670 -16.672 1.00 64.81 118 SER A C 1
ATOM 962 O O . SER A 1 118 ? 9.154 2.037 -17.640 1.00 64.81 118 SER A O 1
ATOM 964 N N . GLY A 1 119 ? 8.847 2.756 -15.558 1.00 59.75 119 GLY A N 1
ATOM 965 C CA . GLY A 1 119 ? 7.522 2.154 -15.419 1.00 59.75 119 GLY A CA 1
ATOM 966 C C . GLY A 1 119 ? 6.439 2.918 -16.183 1.00 59.75 119 GLY A C 1
ATOM 967 O O . GLY A 1 119 ? 5.636 3.601 -15.562 1.00 59.75 119 GLY A O 1
ATOM 968 N N . HIS A 1 120 ? 6.358 2.785 -17.510 1.00 63.47 120 HIS A N 1
ATOM 969 C CA . HIS A 1 120 ? 5.290 3.431 -18.293 1.00 63.47 120 HIS A CA 1
ATOM 970 C C . HIS A 1 120 ? 3.905 2.788 -18.124 1.00 63.47 120 HIS A C 1
ATOM 972 O O . HIS A 1 120 ? 2.927 3.325 -18.634 1.00 63.47 120 HIS A O 1
ATOM 978 N N . CYS A 1 121 ? 3.790 1.662 -17.411 1.00 73.56 121 CYS A N 1
ATOM 979 C CA . CYS A 1 121 ? 2.490 1.040 -17.170 1.00 73.56 121 CYS A CA 1
ATOM 980 C C . CYS A 1 121 ? 2.450 0.086 -15.970 1.00 73.56 121 CYS A C 1
ATOM 982 O O . CYS A 1 121 ? 1.785 -0.949 -15.992 1.00 73.56 121 CYS A O 1
ATOM 984 N N . ILE A 1 122 ? 3.200 0.408 -14.920 1.00 77.81 122 ILE A N 1
ATOM 985 C CA . ILE A 1 122 ? 3.125 -0.331 -13.660 1.00 77.81 122 ILE A CA 1
ATOM 986 C C . ILE A 1 122 ? 2.118 0.419 -12.789 1.00 77.81 122 ILE A C 1
ATOM 988 O O . ILE A 1 122 ? 2.135 1.645 -12.751 1.00 77.81 122 ILE A O 1
ATOM 992 N N . LEU A 1 123 ? 1.232 -0.301 -12.106 1.00 85.62 123 LEU A N 1
ATOM 993 C CA . LEU A 1 123 ? 0.365 0.267 -11.072 1.00 85.62 123 LEU A CA 1
ATOM 994 C C . LEU A 1 123 ? 0.890 -0.130 -9.693 1.00 85.62 123 LEU A C 1
ATOM 996 O O . LEU A 1 123 ? 1.474 -1.215 -9.558 1.00 85.62 123 LEU A O 1
ATOM 1000 N N . PRO A 1 124 ? 0.670 0.708 -8.665 1.00 90.75 124 PRO A N 1
ATOM 1001 C CA . PRO A 1 124 ? 1.217 0.443 -7.349 1.00 90.75 124 PRO A CA 1
ATOM 1002 C C . PRO A 1 124 ? 0.536 -0.781 -6.739 1.00 90.75 124 PRO A C 1
ATOM 1004 O O . PRO A 1 124 ? -0.685 -0.953 -6.833 1.00 90.75 124 PRO A O 1
ATOM 1007 N N . TYR A 1 125 ? 1.329 -1.611 -6.073 1.00 92.44 125 TYR A N 1
ATOM 1008 C CA . TYR A 1 125 ? 0.856 -2.695 -5.225 1.00 92.44 125 TYR A CA 1
ATOM 1009 C C . TYR A 1 125 ? 0.082 -2.144 -4.031 1.00 92.44 125 TYR A C 1
ATOM 1011 O O . TYR A 1 125 ? 0.174 -0.965 -3.688 1.00 92.44 125 TYR A O 1
ATOM 1019 N N . ARG A 1 126 ? -0.694 -3.015 -3.383 1.00 92.81 126 ARG A N 1
ATOM 1020 C CA . ARG A 1 126 ? -1.506 -2.681 -2.208 1.00 92.81 126 ARG A CA 1
ATOM 1021 C C . ARG A 1 126 ? -1.295 -3.701 -1.114 1.00 92.81 126 ARG A C 1
ATOM 1023 O O . ARG A 1 126 ? -1.170 -4.894 -1.380 1.00 92.81 126 ARG A O 1
ATOM 1030 N N . ALA A 1 127 ? -1.315 -3.237 0.123 1.00 92.75 127 ALA A N 1
ATOM 1031 C CA . ALA A 1 127 ? -1.417 -4.102 1.285 1.00 92.75 127 ALA A CA 1
ATOM 1032 C C . ALA A 1 127 ? -2.275 -3.442 2.363 1.00 92.75 127 ALA A C 1
ATOM 1034 O O . ALA A 1 127 ? -2.518 -2.234 2.342 1.00 92.75 127 ALA A O 1
ATOM 1035 N N . ILE A 1 128 ? -2.725 -4.245 3.320 1.00 91.12 128 ILE A N 1
ATOM 1036 C CA . ILE A 1 128 ? -3.421 -3.754 4.504 1.00 91.12 128 ILE A CA 1
ATOM 1037 C C . ILE A 1 128 ? -2.383 -3.532 5.598 1.00 91.12 128 ILE A C 1
ATOM 1039 O O . ILE A 1 128 ? -1.653 -4.456 5.967 1.00 91.12 128 ILE A O 1
ATOM 1043 N N . ILE A 1 129 ? -2.349 -2.324 6.153 1.00 91.62 129 ILE A N 1
ATOM 1044 C CA . ILE A 1 129 ? -1.558 -1.997 7.335 1.00 91.62 129 ILE A CA 1
ATOM 1045 C C . ILE A 1 129 ? -2.481 -1.838 8.542 1.00 91.62 129 ILE A C 1
ATOM 1047 O O . ILE A 1 129 ? -3.527 -1.193 8.471 1.00 91.62 129 ILE A O 1
ATOM 1051 N N . SER A 1 130 ? -2.107 -2.460 9.659 1.00 89.25 130 SER A N 1
ATOM 1052 C CA . SER A 1 130 ? -2.859 -2.386 10.914 1.00 89.25 130 SER A CA 1
ATOM 1053 C C . SER A 1 130 ? -1.926 -2.192 12.102 1.00 89.25 130 SER A C 1
ATOM 1055 O O . SER A 1 130 ? -0.823 -2.743 12.116 1.00 89.25 130 SER A O 1
ATOM 1057 N N . LYS A 1 131 ? -2.369 -1.437 13.111 1.00 87.50 131 LYS A N 1
ATOM 1058 C CA . LYS A 1 131 ? -1.656 -1.268 14.384 1.00 87.50 131 LYS A CA 1
ATOM 1059 C C . LYS A 1 131 ? -2.382 -1.991 15.508 1.00 87.50 131 LYS A C 1
ATOM 1061 O O . LYS A 1 131 ? -3.604 -1.947 15.616 1.00 87.50 131 LYS A O 1
ATOM 1066 N N . ASN A 1 132 ? -1.615 -2.675 16.348 1.00 84.75 132 ASN A N 1
ATOM 1067 C CA . ASN A 1 132 ? -2.116 -3.315 17.555 1.00 84.75 132 ASN A CA 1
ATOM 1068 C C . ASN A 1 132 ? -1.132 -3.160 18.720 1.00 84.75 132 ASN A C 1
ATOM 1070 O O . ASN A 1 132 ? -0.118 -2.477 18.596 1.00 84.75 132 ASN A O 1
ATOM 1074 N N . GLN A 1 133 ? -1.407 -3.830 19.842 1.00 83.50 133 GLN A N 1
ATOM 1075 C CA . GLN A 1 133 ? -0.552 -3.807 21.037 1.00 83.50 133 GLN A CA 1
ATOM 1076 C C . GLN A 1 133 ? 0.903 -4.250 20.782 1.00 83.50 133 GLN A C 1
ATOM 1078 O O . GLN A 1 133 ? 1.793 -3.869 21.531 1.00 83.50 133 GLN A O 1
ATOM 1083 N N . LYS A 1 134 ? 1.162 -5.045 19.735 1.00 85.81 134 LYS A N 1
ATOM 1084 C CA . LYS A 1 134 ? 2.505 -5.497 19.331 1.00 85.81 134 LYS A CA 1
ATOM 1085 C C . LYS A 1 134 ? 3.173 -4.565 18.307 1.00 85.81 134 LYS A C 1
ATOM 1087 O O . LYS A 1 134 ? 4.309 -4.822 17.922 1.00 85.81 134 LYS A O 1
ATOM 1092 N N . GLY A 1 135 ? 2.488 -3.513 17.858 1.00 88.75 135 GLY A N 1
ATOM 1093 C CA . GLY A 1 135 ? 2.977 -2.543 16.876 1.00 88.75 135 GLY A CA 1
ATOM 1094 C C . GLY A 1 135 ? 2.252 -2.598 15.527 1.00 88.75 135 GLY A C 1
ATOM 1095 O O . GLY A 1 135 ? 1.197 -3.222 15.388 1.00 88.75 135 GLY A O 1
ATOM 1096 N N . LEU A 1 136 ? 2.811 -1.898 14.533 1.00 91.50 136 LEU A N 1
ATOM 1097 C CA . LEU A 1 136 ? 2.311 -1.917 13.157 1.00 91.50 136 LEU A CA 1
ATOM 1098 C C . LEU A 1 136 ? 2.725 -3.202 12.438 1.00 91.50 136 LEU A C 1
ATOM 1100 O O . LEU A 1 136 ? 3.846 -3.691 12.600 1.00 91.50 136 LEU A O 1
ATOM 1104 N N . ARG A 1 137 ? 1.838 -3.703 11.582 1.00 92.06 137 ARG A N 1
ATOM 1105 C CA . ARG A 1 137 ? 2.103 -4.841 10.700 1.00 92.06 137 ARG A CA 1
ATOM 1106 C C . ARG A 1 137 ? 1.461 -4.657 9.329 1.00 92.06 137 ARG A C 1
ATOM 1108 O O . ARG A 1 137 ? 0.351 -4.131 9.226 1.00 92.06 137 ARG A O 1
ATOM 1115 N N . ILE A 1 138 ? 2.136 -5.183 8.311 1.00 92.00 138 ILE A N 1
ATOM 1116 C CA . ILE A 1 138 ? 1.587 -5.400 6.973 1.00 92.00 138 ILE A CA 1
ATOM 1117 C C . ILE A 1 138 ? 0.928 -6.783 6.921 1.00 92.00 138 ILE A C 1
ATOM 1119 O O . ILE A 1 138 ? 1.421 -7.753 7.499 1.00 92.00 138 ILE A O 1
ATOM 1123 N N . SER A 1 139 ? -0.205 -6.864 6.238 1.00 88.44 139 SER A N 1
ATOM 1124 C CA . SER A 1 139 ? -0.972 -8.084 5.993 1.00 88.44 139 SER A CA 1
ATOM 1125 C C . SER A 1 139 ? -1.644 -8.004 4.627 1.00 88.44 139 SER A C 1
ATOM 1127 O O . SER A 1 139 ? -1.799 -6.908 4.087 1.00 88.44 139 SER A O 1
ATOM 1129 N N . ASN A 1 140 ? -2.064 -9.155 4.092 1.00 85.94 140 ASN A N 1
ATOM 1130 C CA . ASN A 1 140 ? -2.852 -9.227 2.860 1.00 85.94 140 ASN A CA 1
ATOM 1131 C C . ASN A 1 140 ? -2.205 -8.416 1.722 1.00 85.94 140 ASN A C 1
ATOM 1133 O O . ASN A 1 140 ? -2.831 -7.535 1.138 1.00 85.94 140 ASN A O 1
ATOM 1137 N N . GLU A 1 141 ? -0.925 -8.679 1.457 1.00 89.88 141 GLU A N 1
ATOM 1138 C CA . GLU A 1 141 ? -0.262 -8.171 0.254 1.00 89.88 141 GLU A CA 1
ATOM 1139 C C . GLU A 1 141 ? -1.073 -8.589 -0.979 1.00 89.88 141 GLU A C 1
ATOM 1141 O O . GLU A 1 141 ? -1.598 -9.702 -1.015 1.00 89.88 141 GLU A O 1
ATOM 1146 N N . GLU A 1 142 ? -1.215 -7.686 -1.950 1.00 84.06 142 GLU A N 1
ATOM 1147 C CA . GLU A 1 142 ? -1.894 -7.953 -3.226 1.00 84.06 142 GLU A CA 1
ATOM 1148 C C . GLU A 1 142 ? -3.337 -8.452 -3.077 1.00 84.06 142 GLU A C 1
ATOM 1150 O O . GLU A 1 142 ? -3.856 -9.200 -3.902 1.00 84.06 142 GLU A O 1
ATOM 1155 N N . PHE A 1 143 ? -4.034 -8.004 -2.029 1.00 82.56 143 PHE A N 1
ATOM 1156 C CA . PHE A 1 143 ? -5.429 -8.390 -1.813 1.00 82.56 143 PHE A CA 1
ATOM 1157 C C . PHE A 1 143 ? -6.368 -7.947 -2.948 1.00 82.56 143 PHE A C 1
ATOM 1159 O O . PHE A 1 143 ? -7.449 -8.506 -3.089 1.00 82.56 143 PHE A O 1
ATOM 1166 N N . ILE A 1 144 ? -5.946 -6.987 -3.778 1.00 82.31 144 ILE A N 1
ATOM 1167 C CA . ILE A 1 144 ? -6.621 -6.564 -5.010 1.00 82.31 144 ILE A CA 1
ATOM 1168 C C . ILE A 1 144 ? -5.643 -6.765 -6.175 1.00 82.31 144 ILE A C 1
ATOM 1170 O O . ILE A 1 144 ? -4.474 -6.401 -6.017 1.00 82.31 144 ILE A O 1
ATOM 1174 N N . PRO A 1 145 ? -6.104 -7.239 -7.348 1.00 83.25 145 PRO A N 1
ATOM 1175 C CA . PRO A 1 145 ? -5.273 -7.334 -8.543 1.00 83.25 145 PRO A CA 1
ATOM 1176 C C . PRO A 1 145 ? -4.567 -6.017 -8.903 1.00 83.25 145 PRO A C 1
ATOM 1178 O O . PRO A 1 145 ? -5.124 -4.925 -8.754 1.00 83.25 145 PRO A O 1
ATOM 1181 N N . GLN A 1 146 ? -3.336 -6.114 -9.409 1.00 84.38 146 GLN A N 1
ATOM 1182 C CA . GLN A 1 146 ? -2.483 -4.952 -9.676 1.00 84.38 146 GLN A CA 1
ATOM 1183 C C . GLN A 1 146 ? -3.090 -3.978 -10.701 1.00 84.38 146 GLN A C 1
ATOM 1185 O O . GLN A 1 146 ? -2.937 -2.773 -10.534 1.00 84.38 146 GLN A O 1
ATOM 1190 N N . ASN A 1 147 ? -3.852 -4.475 -11.685 1.00 85.62 147 ASN A N 1
ATOM 1191 C CA . ASN A 1 147 ? -4.549 -3.683 -12.714 1.00 85.62 147 ASN A CA 1
ATOM 1192 C C . ASN A 1 147 ? -5.672 -2.778 -12.181 1.00 85.62 147 ASN A C 1
ATOM 1194 O O . ASN A 1 147 ? -6.280 -2.033 -12.942 1.00 85.62 147 ASN A O 1
ATOM 1198 N N . PHE A 1 148 ? -5.990 -2.851 -10.893 1.00 86.69 148 PHE A N 1
ATOM 1199 C CA . PHE A 1 148 ? -6.952 -1.944 -10.286 1.00 86.69 148 PHE A CA 1
ATOM 1200 C C . PHE A 1 148 ? -6.255 -0.640 -9.899 1.00 86.69 148 PHE A C 1
ATOM 1202 O O . PHE A 1 148 ? -5.057 -0.635 -9.679 1.00 86.69 148 PHE A O 1
ATOM 1209 N N . TYR A 1 149 ? -6.976 0.461 -9.776 1.00 87.94 149 TYR A N 1
ATOM 1210 C CA . TYR A 1 149 ? -6.494 1.740 -9.257 1.00 87.94 149 TYR A CA 1
ATOM 1211 C C . TYR A 1 149 ? -7.448 2.209 -8.161 1.00 87.94 149 TYR A C 1
ATOM 1213 O O . TYR A 1 149 ? -8.643 1.945 -8.263 1.00 87.94 149 TYR A O 1
ATOM 1221 N N . ILE A 1 150 ? -6.950 2.855 -7.102 1.00 90.31 150 ILE A N 1
ATOM 1222 C CA . ILE A 1 150 ? -7.812 3.409 -6.047 1.00 90.31 150 ILE A CA 1
ATOM 1223 C C . ILE A 1 150 ? -8.224 4.820 -6.456 1.00 90.31 150 ILE A C 1
ATOM 1225 O O . ILE A 1 150 ? -7.431 5.749 -6.366 1.00 90.31 150 ILE A O 1
ATOM 1229 N N . ASP A 1 151 ? -9.484 4.973 -6.856 1.00 89.44 151 ASP A N 1
ATOM 1230 C CA . ASP A 1 151 ? -10.046 6.261 -7.260 1.00 89.44 151 ASP A CA 1
ATOM 1231 C C . ASP A 1 151 ? -10.287 7.170 -6.051 1.00 89.44 151 ASP A C 1
ATOM 1233 O O . ASP A 1 151 ? -10.078 8.378 -6.108 1.00 89.44 151 ASP A O 1
ATOM 1237 N N . SER A 1 152 ? -10.807 6.600 -4.959 1.00 89.69 152 SER A N 1
ATOM 1238 C CA . SER A 1 152 ? -11.196 7.366 -3.771 1.00 89.69 152 SER A CA 1
ATOM 1239 C C . SER A 1 152 ? -11.456 6.483 -2.552 1.00 89.69 152 SER A C 1
ATOM 1241 O O . SER A 1 152 ? -11.660 5.271 -2.654 1.00 89.69 152 SER A O 1
ATOM 1243 N N . LEU A 1 153 ? -11.502 7.125 -1.385 1.00 90.06 153 LEU A N 1
ATOM 1244 C CA . LEU A 1 153 ? -11.966 6.559 -0.125 1.00 90.06 153 LEU A CA 1
ATOM 1245 C C . LEU A 1 153 ? -13.135 7.408 0.395 1.00 90.06 153 LEU A C 1
ATOM 1247 O O . LEU A 1 153 ? -12.959 8.596 0.651 1.00 90.06 153 LEU A O 1
ATOM 1251 N N . ILE A 1 154 ? -14.318 6.809 0.562 1.00 88.06 154 ILE A N 1
ATOM 1252 C CA . ILE A 1 154 ? -15.515 7.495 1.079 1.00 88.06 154 ILE A CA 1
ATOM 1253 C C . ILE A 1 154 ? -16.199 6.595 2.106 1.00 88.06 154 ILE A C 1
ATOM 1255 O O . ILE A 1 154 ? -16.601 5.480 1.771 1.00 88.06 154 ILE A O 1
ATOM 1259 N N . ASN A 1 155 ? -16.394 7.090 3.333 1.00 86.69 155 ASN A N 1
ATOM 1260 C CA . ASN A 1 155 ? -17.076 6.373 4.422 1.00 86.69 155 ASN A CA 1
ATOM 1261 C C . ASN A 1 155 ? -16.537 4.942 4.612 1.00 86.69 155 ASN A C 1
ATOM 1263 O O . ASN A 1 155 ? -17.297 3.975 4.512 1.00 86.69 155 ASN A O 1
ATOM 1267 N N . ASP A 1 156 ? -15.220 4.818 4.793 1.00 85.00 156 ASP A N 1
ATOM 1268 C CA . ASP A 1 156 ? -14.497 3.553 4.995 1.00 85.00 156 ASP A CA 1
ATOM 1269 C C . ASP A 1 156 ? -14.591 2.563 3.813 1.00 85.00 156 ASP A C 1
ATOM 1271 O O . ASP A 1 156 ? -14.287 1.374 3.936 1.00 85.00 156 ASP A O 1
ATOM 1275 N N . LYS A 1 157 ? -15.028 3.034 2.639 1.00 86.50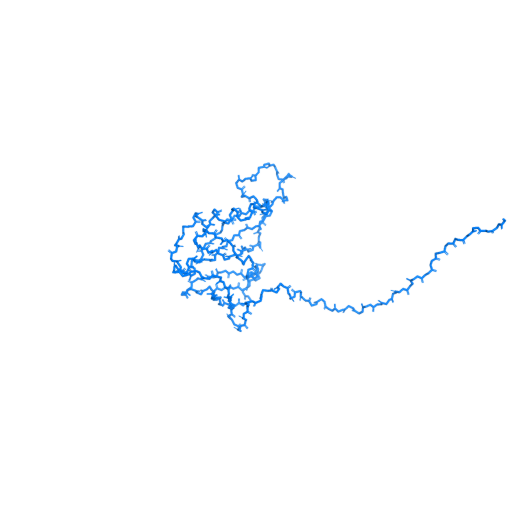 157 LYS A N 1
ATOM 1276 C CA . LYS A 1 157 ? -15.153 2.230 1.418 1.00 86.50 157 LYS A CA 1
ATOM 1277 C C . LYS A 1 157 ? -14.193 2.755 0.369 1.00 86.50 157 LYS A C 1
ATOM 1279 O O . LYS A 1 157 ? -14.270 3.921 -0.020 1.00 86.50 157 LYS A O 1
ATOM 1284 N N . LEU A 1 158 ? -13.311 1.882 -0.102 1.00 90.19 158 LEU A N 1
ATOM 1285 C CA . LEU A 1 158 ? -12.441 2.189 -1.230 1.00 90.19 158 LEU A CA 1
ATOM 1286 C C . LEU A 1 158 ? -13.228 2.004 -2.522 1.00 90.19 158 LEU A C 1
ATOM 1288 O O . LEU A 1 158 ? -13.884 0.981 -2.706 1.00 90.19 158 LEU A O 1
ATOM 1292 N N . TYR A 1 159 ? -13.145 2.966 -3.424 1.00 90.44 159 TYR A N 1
ATOM 1293 C CA . TYR A 1 159 ? -13.650 2.835 -4.783 1.00 90.44 159 TYR A CA 1
ATOM 1294 C C . TYR A 1 159 ? -12.457 2.630 -5.693 1.00 90.44 159 TYR A C 1
ATOM 1296 O O . TYR A 1 159 ? -11.473 3.365 -5.606 1.00 90.44 159 TYR A O 1
ATOM 1304 N N . VAL A 1 160 ? -12.531 1.584 -6.504 1.00 90.62 160 VAL A N 1
ATOM 1305 C CA . VAL A 1 160 ? -11.425 1.151 -7.341 1.00 90.62 160 VAL A CA 1
ATOM 1306 C C . VAL A 1 160 ? -11.884 0.919 -8.771 1.00 90.62 160 VAL A C 1
ATOM 1308 O O . VAL A 1 160 ? -12.987 0.419 -9.004 1.00 90.62 160 VAL A O 1
ATOM 1311 N N . SER A 1 161 ? -11.013 1.216 -9.723 1.00 89.81 161 SER A N 1
ATOM 1312 C CA . SER A 1 161 ? -11.250 1.009 -11.148 1.00 89.81 161 SER A CA 1
ATOM 1313 C C . SER A 1 161 ? -10.287 -0.037 -11.692 1.00 89.81 161 SER A C 1
ATOM 1315 O O . SER A 1 161 ? -9.086 0.084 -11.501 1.00 89.81 161 SER A O 1
ATOM 1317 N N . ASP A 1 162 ? -10.797 -1.054 -12.380 1.00 88.75 162 ASP A N 1
ATOM 1318 C CA . ASP A 1 162 ? -9.994 -1.949 -13.218 1.00 88.75 162 ASP A CA 1
ATOM 1319 C C . ASP A 1 162 ? -9.622 -1.194 -14.494 1.00 88.75 162 ASP A C 1
ATOM 1321 O O . ASP A 1 162 ? -10.507 -0.821 -15.275 1.00 88.75 162 ASP A O 1
ATOM 1325 N N . VAL A 1 163 ? -8.330 -0.926 -14.670 1.00 85.88 163 VAL A N 1
ATOM 1326 C CA . VAL A 1 163 ? -7.812 -0.128 -15.776 1.00 85.88 163 VAL A CA 1
ATOM 1327 C C . VAL A 1 163 ? -6.911 -0.954 -16.685 1.00 85.88 163 VAL A C 1
ATOM 1329 O O . VAL A 1 163 ? -6.017 -1.687 -16.265 1.00 85.88 163 VAL A O 1
ATOM 1332 N N . GLU A 1 164 ? -7.119 -0.786 -17.983 1.00 85.81 164 GLU A N 1
ATOM 1333 C CA . GLU A 1 164 ? -6.141 -1.149 -18.992 1.00 85.81 164 GLU A CA 1
ATOM 1334 C C . GLU A 1 164 ? -5.223 0.038 -19.219 1.00 85.81 164 GLU A C 1
ATOM 1336 O O . GLU A 1 164 ? -5.546 0.970 -19.956 1.00 85.81 164 GLU A O 1
ATOM 1341 N N . CYS A 1 165 ? -4.079 0.006 -18.549 1.00 80.38 165 CYS A N 1
ATOM 1342 C CA . CYS A 1 165 ? -3.200 1.159 -18.497 1.00 80.38 165 CYS A CA 1
ATOM 1343 C C . CYS A 1 165 ? -2.624 1.544 -19.880 1.00 80.38 165 CYS A C 1
ATOM 1345 O O . CYS A 1 165 ? -2.542 2.732 -20.175 1.00 80.38 165 CYS A O 1
ATOM 1347 N N . ALA A 1 166 ? -2.364 0.584 -20.780 1.00 81.56 166 ALA A N 1
ATOM 1348 C CA . ALA A 1 166 ? -1.831 0.862 -22.121 1.00 81.56 166 ALA A CA 1
ATOM 1349 C C . ALA A 1 166 ? -2.713 1.811 -22.956 1.00 81.56 166 ALA A C 1
ATOM 1351 O O . ALA A 1 166 ? -2.198 2.633 -23.706 1.00 81.56 166 ALA A O 1
ATOM 1352 N N . ASN A 1 167 ? -4.035 1.712 -22.801 1.00 81.31 167 ASN A N 1
ATOM 1353 C CA . ASN A 1 167 ? -5.010 2.496 -23.562 1.00 81.31 167 ASN A CA 1
ATOM 1354 C C . ASN A 1 167 ? -5.799 3.480 -22.683 1.00 81.31 167 ASN A C 1
ATOM 1356 O O . ASN A 1 167 ? -6.726 4.126 -23.163 1.00 81.31 167 ASN A O 1
ATOM 1360 N N . SER A 1 168 ? -5.456 3.591 -21.393 1.00 79.31 168 SER A N 1
ATOM 1361 C CA . SER A 1 168 ? -6.188 4.395 -20.399 1.00 79.31 168 SER A CA 1
ATOM 1362 C C . SER A 1 168 ? -7.688 4.068 -20.309 1.00 79.31 168 SER A C 1
ATOM 1364 O O . SER A 1 168 ? -8.513 4.942 -20.049 1.00 79.31 168 SER A O 1
ATOM 1366 N N . ILE A 1 169 ? -8.066 2.803 -20.524 1.00 86.56 169 ILE A N 1
ATOM 1367 C CA . ILE A 1 169 ? -9.475 2.381 -20.530 1.00 86.56 169 ILE A CA 1
ATOM 1368 C C . ILE A 1 169 ? -9.868 1.858 -19.151 1.00 86.56 169 ILE A C 1
ATOM 1370 O O . ILE A 1 169 ? -9.303 0.877 -18.668 1.00 86.56 169 ILE A O 1
ATOM 1374 N N . THR A 1 170 ? -10.901 2.443 -18.543 1.00 85.88 170 THR A N 1
ATOM 1375 C CA . THR A 1 170 ? -11.569 1.844 -17.380 1.00 85.88 170 THR A CA 1
ATOM 1376 C C . THR A 1 170 ? -12.521 0.747 -17.840 1.00 85.88 170 THR A C 1
ATOM 1378 O O . THR A 1 170 ? -13.516 1.014 -18.510 1.00 85.88 170 THR A O 1
ATOM 1381 N N . LYS A 1 171 ? -12.243 -0.495 -17.447 1.00 86.00 171 LYS A N 1
ATOM 1382 C CA . LYS A 1 171 ? -13.080 -1.654 -17.772 1.00 86.00 171 LYS A CA 1
ATOM 1383 C C . LYS A 1 171 ? -14.273 -1.751 -16.838 1.00 86.00 171 LYS A C 1
ATOM 1385 O O . LYS A 1 171 ? -15.400 -1.966 -17.280 1.00 86.00 171 LYS A O 1
ATOM 1390 N N . ARG A 1 172 ? -14.016 -1.651 -15.533 1.00 86.94 172 ARG A N 1
ATOM 1391 C CA . ARG A 1 172 ? -15.005 -1.882 -14.473 1.00 86.94 172 ARG A CA 1
ATOM 1392 C C . ARG A 1 172 ? -14.678 -1.046 -13.248 1.00 86.94 172 ARG A C 1
ATOM 1394 O O . ARG A 1 172 ? -13.523 -0.705 -13.022 1.00 86.94 172 ARG A O 1
ATOM 1401 N N . LYS A 1 173 ? -15.699 -0.765 -12.441 1.00 86.69 173 LYS A N 1
ATOM 1402 C CA . LYS A 1 173 ? -15.560 -0.097 -11.146 1.00 86.69 173 LYS A CA 1
ATOM 1403 C C . LYS A 1 173 ? -16.080 -0.997 -10.044 1.00 86.69 173 LYS A C 1
ATOM 1405 O O . LYS A 1 173 ? -17.102 -1.661 -10.212 1.00 86.69 173 LYS A O 1
ATOM 1410 N N . TYR A 1 174 ? -15.387 -0.983 -8.918 1.00 86.88 174 TYR A N 1
ATOM 1411 C CA . TYR A 1 174 ? -15.730 -1.764 -7.748 1.00 86.88 174 TYR A CA 1
ATOM 1412 C C . TYR A 1 174 ? -15.659 -0.907 -6.497 1.00 86.88 174 TYR A C 1
ATOM 1414 O O . TYR A 1 174 ? -14.958 0.100 -6.419 1.00 86.88 174 TYR A O 1
ATOM 1422 N N . ARG A 1 175 ? -16.378 -1.357 -5.483 1.00 87.88 175 ARG A N 1
ATOM 1423 C CA . ARG A 1 175 ? -16.352 -0.825 -4.137 1.00 87.88 175 ARG A CA 1
ATOM 1424 C C . ARG A 1 175 ? -15.829 -1.900 -3.207 1.00 87.88 175 ARG A C 1
ATOM 1426 O O . ARG A 1 175 ? -16.384 -2.993 -3.133 1.00 87.88 175 ARG A O 1
ATOM 1433 N N . ILE A 1 176 ? -14.796 -1.578 -2.457 1.00 83.69 176 ILE A N 1
ATOM 1434 C CA . ILE A 1 176 ? -14.159 -2.485 -1.523 1.00 83.69 176 ILE A CA 1
ATOM 1435 C C . ILE A 1 176 ? -14.540 -2.091 -0.109 1.00 83.69 176 ILE A C 1
ATOM 1437 O O . ILE A 1 176 ? -14.492 -0.922 0.275 1.00 83.69 176 ILE A O 1
ATOM 1441 N N . THR A 1 177 ? -14.941 -3.087 0.670 1.00 83.69 177 THR A N 1
ATOM 1442 C CA . THR A 1 177 ? -15.202 -2.939 2.100 1.00 83.69 177 THR A CA 1
ATOM 1443 C C . THR A 1 177 ? -14.318 -3.913 2.859 1.00 83.69 177 THR A C 1
ATOM 1445 O O . THR A 1 177 ? -14.355 -5.117 2.601 1.00 83.69 177 THR A O 1
ATOM 1448 N N . LEU A 1 178 ? -13.538 -3.382 3.798 1.00 77.00 178 LEU A N 1
ATOM 1449 C CA . LEU A 1 178 ? -12.729 -4.170 4.721 1.00 77.00 178 LEU A CA 1
ATOM 1450 C C . LEU A 1 178 ? -13.542 -4.409 5.999 1.00 77.00 178 LEU A C 1
ATOM 1452 O O . LEU A 1 178 ? -13.956 -3.448 6.655 1.00 77.00 178 LEU A O 1
ATOM 1456 N N . LYS A 1 179 ? -13.822 -5.674 6.316 1.00 71.75 179 LYS A N 1
ATOM 1457 C CA . LYS A 1 179 ? -14.602 -6.087 7.486 1.00 71.75 179 LYS A CA 1
ATOM 1458 C C . LYS A 1 179 ? -13.745 -6.810 8.512 1.00 71.75 179 LYS A C 1
ATOM 1460 O O . LYS A 1 179 ? -13.057 -7.793 8.144 1.00 71.75 179 LYS A O 1
#

pLDDT: mean 74.61, std 20.24, range [25.94, 95.88]

Radius of gyration: 23.53 Å; chains: 1; bounding box: 54×76×50 Å

Foldseek 3Di:
DDDDDDDDDDPPPPPPPDDDDPPDPPDPCPVAWDDDPFETEGPDPDFDQDQDADDPVLVQVQVQVVCVVVVAAALVPDDDDCVVQQAHWHKDWDDWACLDSSRQKIKTWMDIDGHPDPCQDWATWIWMWHQDPVGIHTDCTRVDPRQKDFPDHDNSKTKIFRAPSVVRDGPGIHIYHYD